Protein AF-A0AA39JJ73-F1 (afdb_monomer)

Foldseek 3Di:
DDDDDDADPQNVQLVVLVVVVVVCVVVVNDDDPVQVVQADPPRRGGNDDPPQWDWDWDQDPVPRIWIWIAGPVPRDIDIDD

Organism: NCBI:txid47425

Mean predicted aligned error: 4.27 Å

Radius of gyration: 15.36 Å; Cα contacts (8 Å, |Δi|>4): 98; chains: 1; bounding box: 53×25×35 Å

Structure (mmCIF, N/CA/C/O backbone):
data_AF-A0AA39JJ73-F1
#
_entry.id   AF-A0AA39JJ73-F1
#
loop_
_atom_site.group_PDB
_atom_site.id
_atom_site.type_symbol
_atom_site.label_atom_id
_atom_site.label_alt_id
_atom_site.label_comp_id
_atom_site.label_asym_id
_atom_site.label_entity_id
_atom_site.label_seq_id
_atom_site.pdbx_PDB_ins_code
_atom_site.Cartn_x
_atom_site.Cartn_y
_atom_site.Cartn_z
_atom_site.occupancy
_atom_site.B_iso_or_equiv
_atom_site.auth_seq_id
_atom_site.a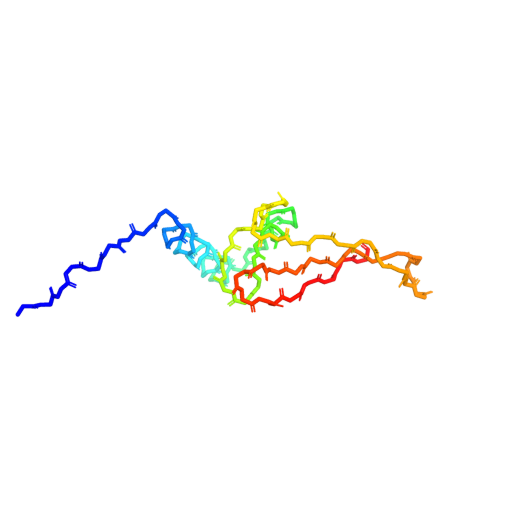uth_comp_id
_atom_site.auth_asym_id
_atom_site.auth_atom_id
_atom_site.pdbx_PDB_model_num
ATOM 1 N N . PRO A 1 1 ? -32.774 17.445 7.856 1.00 55.88 1 PRO A N 1
ATOM 2 C CA . PRO A 1 1 ? -32.246 16.104 8.218 1.00 55.88 1 PRO A CA 1
ATOM 3 C C . PRO A 1 1 ? -30.965 15.734 7.435 1.00 55.88 1 PRO A C 1
ATOM 5 O O . PRO A 1 1 ? -30.939 15.911 6.217 1.00 55.88 1 PRO A O 1
ATOM 8 N N . PRO A 1 2 ? -29.895 15.239 8.089 1.00 71.19 2 PRO A N 1
ATOM 9 C CA . PRO A 1 2 ? -28.679 14.835 7.384 1.00 71.19 2 PRO A CA 1
ATOM 10 C C . PRO A 1 2 ? -28.947 13.582 6.534 1.00 71.19 2 PRO A C 1
ATOM 12 O O . PRO A 1 2 ? -29.447 12.572 7.028 1.00 71.19 2 PRO A O 1
ATOM 15 N N . ARG A 1 3 ? -28.628 13.640 5.233 1.00 71.88 3 ARG A N 1
ATOM 16 C CA . ARG A 1 3 ? -28.757 12.497 4.312 1.00 71.88 3 ARG A CA 1
ATOM 17 C C . ARG A 1 3 ? -27.856 11.350 4.782 1.00 71.88 3 ARG A C 1
ATOM 19 O O . ARG A 1 3 ? -26.635 11.497 4.824 1.00 71.88 3 ARG A O 1
ATOM 26 N N . ARG A 1 4 ? -28.454 10.192 5.082 1.00 77.75 4 ARG A N 1
ATOM 27 C CA . ARG A 1 4 ? -27.742 8.945 5.400 1.00 77.75 4 ARG A CA 1
ATOM 28 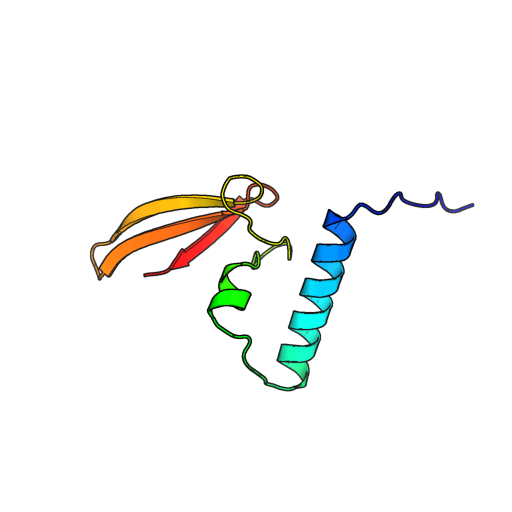C C . ARG A 1 4 ? -26.839 8.570 4.216 1.00 77.75 4 ARG A C 1
ATOM 30 O O . ARG A 1 4 ? -27.333 8.180 3.160 1.00 77.75 4 ARG A O 1
ATOM 37 N N . LYS A 1 5 ? -25.518 8.723 4.363 1.00 80.69 5 LYS A N 1
ATOM 38 C CA . LYS A 1 5 ? -24.548 8.309 3.334 1.00 80.69 5 LYS A CA 1
ATOM 39 C C . LYS A 1 5 ? -24.591 6.786 3.183 1.00 80.69 5 LYS A C 1
ATOM 41 O O . LYS A 1 5 ? -24.498 6.070 4.178 1.00 80.69 5 LYS A O 1
ATOM 46 N N . ARG A 1 6 ? -24.705 6.287 1.945 1.00 85.62 6 ARG A N 1
ATOM 47 C CA . ARG A 1 6 ? -24.480 4.862 1.652 1.00 85.62 6 ARG A CA 1
ATOM 48 C C . ARG A 1 6 ? -23.004 4.550 1.880 1.00 85.62 6 ARG A C 1
ATOM 50 O O . ARG A 1 6 ? -22.145 5.153 1.245 1.00 85.62 6 ARG A O 1
ATOM 57 N N . VAL A 1 7 ? -22.734 3.619 2.788 1.00 90.94 7 VAL A N 1
ATOM 58 C CA . VAL A 1 7 ? -21.388 3.119 3.083 1.00 90.94 7 VAL A CA 1
ATOM 59 C C . VAL A 1 7 ? -21.139 1.893 2.213 1.00 90.94 7 VAL A C 1
ATOM 61 O O . VAL A 1 7 ? -21.949 0.968 2.208 1.00 90.94 7 VAL A O 1
ATOM 64 N N . THR A 1 8 ? -20.037 1.883 1.465 1.00 93.12 8 THR A N 1
ATOM 65 C CA . THR A 1 8 ? -19.632 0.716 0.669 1.00 93.12 8 THR A CA 1
ATOM 66 C C . THR A 1 8 ? -18.726 -0.213 1.477 1.00 93.12 8 THR A C 1
ATOM 68 O O . THR A 1 8 ? -18.087 0.198 2.448 1.00 93.12 8 THR A O 1
ATOM 71 N N . THR A 1 9 ? -18.577 -1.463 1.040 1.00 93.19 9 THR A N 1
ATOM 72 C CA . THR A 1 9 ? -17.596 -2.405 1.616 1.00 93.19 9 THR A CA 1
ATOM 73 C C . THR A 1 9 ? -16.162 -1.865 1.548 1.00 93.19 9 THR A C 1
ATOM 75 O O . THR A 1 9 ? -15.353 -2.097 2.445 1.00 93.19 9 THR A O 1
ATOM 78 N N . SER A 1 10 ? -15.855 -1.071 0.517 1.00 91.88 10 SER A N 1
ATOM 79 C CA . SER A 1 10 ? -14.571 -0.380 0.369 1.00 91.88 10 SER A CA 1
ATOM 80 C C . SER A 1 10 ? -14.365 0.743 1.390 1.00 91.88 10 SER A C 1
ATOM 82 O O . SER A 1 10 ? -13.226 1.059 1.726 1.00 91.88 10 SER A O 1
ATOM 84 N N . ASP A 1 11 ? -15.432 1.379 1.874 1.00 93.50 11 ASP A N 1
ATOM 85 C CA . ASP A 1 11 ? -15.339 2.375 2.947 1.00 93.50 11 ASP A CA 1
ATOM 86 C C . ASP A 1 11 ? -15.058 1.708 4.293 1.00 93.50 11 ASP A C 1
ATOM 88 O O . ASP A 1 11 ? -14.182 2.164 5.031 1.00 93.50 11 ASP A O 1
ATOM 92 N N . LEU A 1 12 ? -15.732 0.588 4.572 1.00 95.69 12 LEU A N 1
ATOM 93 C CA . LEU A 1 12 ? -15.501 -0.208 5.780 1.00 95.69 12 LEU A CA 1
ATOM 94 C C . LEU A 1 12 ? -14.075 -0.763 5.830 1.00 95.69 12 LEU A C 1
ATOM 96 O O . LEU A 1 12 ? -13.392 -0.605 6.840 1.00 95.69 12 LEU A O 1
ATOM 100 N N . SER A 1 13 ? -13.575 -1.325 4.725 1.00 96.06 13 SER A N 1
ATOM 101 C CA . SER A 1 13 ? -12.202 -1.847 4.674 1.00 96.06 13 SER A CA 1
ATOM 102 C C . SER A 1 13 ? -11.156 -0.762 4.952 1.00 96.06 13 SER A C 1
ATOM 104 O O . SER A 1 13 ? -10.213 -0.987 5.711 1.00 96.06 13 SER A O 1
ATOM 106 N N . ARG A 1 14 ? -11.350 0.453 4.420 1.00 96.00 14 ARG A N 1
ATOM 107 C CA . ARG A 1 14 ? -10.490 1.611 4.717 1.00 96.00 14 ARG A CA 1
ATOM 108 C C . ARG A 1 14 ? -10.542 2.021 6.185 1.00 96.00 14 ARG A C 1
ATOM 110 O O . ARG A 1 14 ? -9.504 2.388 6.737 1.00 96.00 14 ARG A O 1
ATOM 117 N N . SER A 1 15 ? -11.723 1.971 6.801 1.00 96.69 15 SER A N 1
ATOM 118 C CA . SER A 1 15 ? -11.896 2.256 8.227 1.00 96.69 15 SER A CA 1
ATOM 119 C C . SER A 1 15 ? -11.123 1.249 9.084 1.00 96.69 15 SER A C 1
ATOM 121 O O . SER A 1 15 ? -10.312 1.666 9.910 1.00 96.69 15 SER A O 1
ATOM 123 N N . TYR A 1 16 ? -11.242 -0.055 8.806 1.00 97.19 16 TYR A N 1
ATOM 124 C CA . TYR A 1 16 ? -10.492 -1.095 9.521 1.00 97.19 16 TYR A CA 1
ATOM 125 C C . TYR A 1 16 ? -8.978 -0.942 9.386 1.00 97.19 16 TYR A C 1
ATOM 127 O O . TYR A 1 16 ? -8.258 -1.013 10.380 1.00 97.19 16 TYR A O 1
ATOM 135 N N . VAL A 1 17 ? -8.483 -0.651 8.182 1.00 97.56 17 VAL A N 1
ATOM 136 C CA . VAL A 1 17 ? -7.056 -0.372 7.968 1.00 97.56 17 VAL A CA 1
ATOM 137 C C . VAL A 1 17 ? -6.601 0.857 8.754 1.00 97.56 17 VAL A C 1
ATOM 139 O O . VAL A 1 17 ? -5.498 0.862 9.303 1.00 97.56 17 VAL A O 1
ATOM 142 N N . SER A 1 18 ? -7.425 1.906 8.810 1.00 97.38 18 SER A N 1
ATOM 143 C CA . SER A 1 18 ? -7.119 3.107 9.590 1.00 97.38 18 SER A CA 1
ATOM 144 C C . SER A 1 18 ? -7.000 2.781 11.078 1.00 97.38 18 SER A C 1
ATOM 146 O O . SER A 1 18 ? -6.008 3.153 11.702 1.00 97.38 18 SER A O 1
ATOM 148 N N . SER A 1 19 ? -7.957 2.028 11.625 1.00 97.75 19 SER A N 1
ATOM 149 C CA . SER A 1 19 ? -7.926 1.566 13.014 1.00 97.75 19 SER A CA 1
ATOM 150 C C . SER A 1 19 ? -6.702 0.698 13.294 1.00 97.75 19 SER A C 1
ATOM 152 O O . SER A 1 19 ? -5.992 0.947 14.262 1.00 97.75 19 SER A O 1
ATOM 154 N N . MET A 1 20 ? -6.379 -0.254 12.413 1.00 97.00 20 MET A N 1
ATOM 155 C CA . MET A 1 20 ? -5.196 -1.107 12.554 1.00 97.00 20 MET A CA 1
ATOM 156 C C . MET A 1 20 ? -3.893 -0.295 12.579 1.00 97.00 20 MET A C 1
ATOM 158 O O . MET A 1 20 ? -3.018 -0.566 13.399 1.00 97.00 20 MET A O 1
ATOM 162 N N . LYS A 1 21 ? -3.766 0.741 11.735 1.00 96.31 21 LYS A N 1
ATOM 163 C CA . LYS A 1 21 ? -2.610 1.653 11.768 1.00 96.31 21 LYS A CA 1
ATOM 164 C C . LYS A 1 21 ? -2.522 2.405 13.093 1.00 96.31 21 LYS A C 1
ATOM 166 O O . LYS A 1 21 ? -1.443 2.451 13.679 1.00 96.31 21 LYS A O 1
ATOM 171 N N . ILE A 1 22 ? -3.642 2.950 13.572 1.00 97.44 22 ILE A N 1
ATOM 172 C CA . ILE A 1 22 ? -3.703 3.662 14.855 1.00 97.44 22 ILE A CA 1
ATOM 173 C C . ILE A 1 22 ? -3.287 2.732 15.997 1.00 97.44 22 ILE A C 1
ATOM 175 O O . ILE A 1 22 ? -2.460 3.121 16.815 1.00 97.44 22 ILE A O 1
ATOM 179 N N . VAL A 1 23 ? -3.807 1.502 16.029 1.00 97.56 23 VAL A N 1
ATOM 180 C CA . VAL A 1 23 ? -3.420 0.496 17.026 1.00 97.56 23 VAL A CA 1
ATOM 181 C C . VAL A 1 23 ? -1.923 0.215 16.937 1.00 97.56 23 VAL A C 1
ATOM 183 O O . VAL A 1 23 ? -1.241 0.373 17.940 1.00 97.56 23 VAL A O 1
ATOM 186 N N . SER A 1 24 ? -1.390 -0.082 15.745 1.00 97.12 24 SER A N 1
ATOM 187 C CA . SER A 1 24 ? 0.044 -0.360 15.555 1.00 97.12 24 SER A CA 1
ATOM 188 C C . SER A 1 24 ? 0.951 0.785 16.020 1.00 97.12 24 SER A C 1
ATOM 190 O O . SER A 1 24 ? 2.017 0.549 16.581 1.00 97.12 24 SER A O 1
ATOM 192 N N . GLN A 1 25 ? 0.519 2.036 15.825 1.00 96.50 25 GLN A N 1
ATOM 193 C CA . GLN A 1 25 ? 1.267 3.213 16.255 1.00 96.50 25 GLN A CA 1
ATOM 194 C C . GLN A 1 25 ? 1.193 3.406 17.771 1.00 96.50 25 GLN A C 1
ATOM 196 O O . GLN A 1 25 ? 2.215 3.681 18.391 1.00 96.50 25 GLN A O 1
ATOM 201 N N . LYS A 1 26 ? 0.005 3.246 18.367 1.00 98.19 26 LYS A N 1
ATOM 202 C CA . LYS A 1 26 ? -0.204 3.397 19.813 1.00 98.19 26 LYS A CA 1
ATOM 203 C C . LYS A 1 26 ? 0.512 2.319 20.621 1.00 98.19 26 LYS A C 1
ATOM 205 O O . LYS A 1 26 ? 1.033 2.616 21.685 1.00 98.19 26 LYS A O 1
ATOM 210 N N . THR A 1 27 ? 0.540 1.085 20.123 1.00 98.06 27 THR A N 1
ATOM 211 C CA . THR A 1 27 ? 1.194 -0.041 20.804 1.00 98.06 27 THR A CA 1
ATOM 212 C C . THR A 1 27 ? 2.667 -0.196 20.436 1.00 98.06 27 THR A C 1
ATOM 214 O O . THR A 1 27 ? 3.340 -1.053 20.995 1.00 98.06 27 THR A O 1
ATOM 217 N N . VAL A 1 28 ? 3.183 0.607 19.495 1.00 97.50 28 VAL A N 1
ATOM 218 C CA . VAL A 1 28 ? 4.563 0.510 18.981 1.00 97.50 28 VAL A CA 1
ATOM 219 C C . VAL A 1 28 ? 4.865 -0.880 18.379 1.00 97.50 28 VAL A C 1
ATOM 221 O O . VAL A 1 28 ? 6.011 -1.316 18.285 1.00 97.50 28 VAL A O 1
ATOM 224 N N . VAL A 1 29 ? 3.833 -1.589 17.907 1.00 97.38 29 VAL A N 1
ATOM 225 C CA . VAL A 1 29 ? 3.967 -2.912 17.281 1.00 97.38 29 VAL A CA 1
ATOM 226 C C . VAL A 1 29 ? 4.072 -2.769 15.768 1.00 97.38 29 VAL A C 1
ATOM 228 O O . VAL A 1 29 ? 3.244 -2.137 15.107 1.00 97.38 29 VAL A O 1
ATOM 231 N N . LYS A 1 30 ? 5.088 -3.404 15.179 1.00 95.12 30 LYS A N 1
ATOM 232 C CA . LYS A 1 30 ? 5.247 -3.448 13.723 1.00 95.12 30 LYS A CA 1
ATOM 233 C C . LYS A 1 30 ? 4.230 -4.417 13.117 1.00 95.12 30 LYS A C 1
ATOM 235 O O . LYS A 1 30 ? 4.178 -5.581 13.491 1.00 95.12 30 LYS A O 1
ATOM 240 N N . MET A 1 31 ? 3.4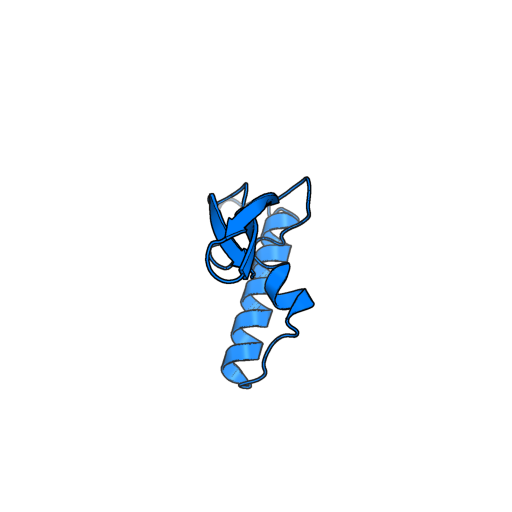70 -3.946 12.129 1.00 95.06 31 MET A N 1
ATOM 241 C CA . MET A 1 31 ? 2.676 -4.833 11.274 1.00 95.06 31 MET A CA 1
ATOM 242 C C . MET A 1 31 ? 3.591 -5.769 10.485 1.00 95.06 31 MET A C 1
ATOM 244 O O . MET A 1 31 ? 4.628 -5.327 9.973 1.00 95.06 31 MET A O 1
ATOM 248 N N . ASP A 1 32 ? 3.144 -7.012 10.316 1.00 95.88 32 ASP A N 1
ATOM 249 C CA . ASP A 1 32 ? 3.810 -7.979 9.455 1.00 95.88 32 ASP A CA 1
ATOM 250 C C . ASP A 1 32 ? 4.045 -7.387 8.044 1.00 95.88 32 ASP A C 1
ATOM 252 O O . ASP A 1 32 ? 3.144 -6.747 7.476 1.00 95.88 32 ASP A O 1
ATOM 256 N N . PRO A 1 33 ? 5.248 -7.540 7.455 1.00 94.69 33 PRO A N 1
ATOM 257 C CA . PRO A 1 33 ? 5.554 -6.980 6.147 1.00 94.69 33 PRO A CA 1
ATOM 258 C C . PRO A 1 33 ? 4.612 -7.429 5.027 1.00 94.69 33 PRO A C 1
ATOM 260 O O . PRO A 1 33 ? 4.377 -6.635 4.114 1.00 94.69 33 PRO A O 1
ATOM 263 N N . SER A 1 34 ? 4.069 -8.651 5.062 1.00 94.38 34 SER A N 1
ATOM 264 C CA . SER A 1 34 ? 3.108 -9.122 4.055 1.00 94.38 34 SER A CA 1
ATOM 265 C C . SER A 1 34 ? 1.808 -8.314 4.129 1.00 94.38 34 SER A C 1
ATOM 267 O O . SER A 1 34 ? 1.389 -7.734 3.126 1.00 94.38 34 SER A O 1
ATOM 269 N N . VAL A 1 35 ? 1.266 -8.113 5.333 1.00 95.00 35 VAL A N 1
ATOM 270 C CA . VAL A 1 35 ? 0.063 -7.298 5.577 1.00 95.00 35 VAL A CA 1
ATOM 271 C C . VAL A 1 35 ? 0.320 -5.821 5.268 1.00 95.00 35 VAL A C 1
ATOM 273 O O . VAL A 1 35 ? -0.457 -5.156 4.585 1.00 95.00 35 VAL A O 1
ATOM 276 N N . LYS A 1 36 ? 1.461 -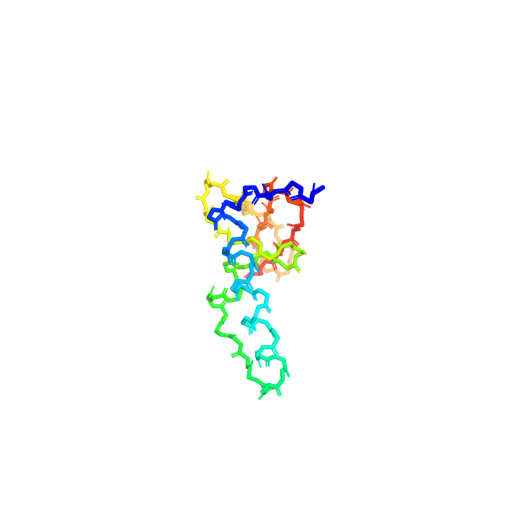5.268 5.695 1.00 95.12 36 LYS A N 1
ATOM 277 C CA . LYS A 1 36 ? 1.807 -3.860 5.428 1.00 95.12 36 LYS A CA 1
ATOM 278 C C . LYS A 1 36 ? 1.913 -3.556 3.928 1.00 95.12 36 LYS A C 1
ATOM 280 O O . LYS A 1 36 ? 1.721 -2.399 3.527 1.00 95.12 36 LYS A O 1
ATOM 285 N N . ARG A 1 37 ? 2.277 -4.542 3.100 1.00 95.12 37 ARG A N 1
ATOM 286 C CA . ARG A 1 37 ? 2.407 -4.409 1.638 1.00 95.12 37 ARG A CA 1
ATOM 287 C C . ARG A 1 37 ? 1.063 -4.470 0.914 1.00 95.12 37 ARG A C 1
ATOM 289 O O . ARG A 1 37 ? 0.939 -3.804 -0.110 1.00 95.12 37 ARG A O 1
ATOM 296 N N . THR A 1 38 ? 0.052 -5.139 1.470 1.00 96.12 38 THR A N 1
ATOM 297 C CA . THR A 1 38 ? -1.314 -5.162 0.914 1.00 96.12 38 THR A CA 1
ATOM 298 C C . THR A 1 38 ? -2.114 -3.896 1.232 1.00 96.12 38 THR A C 1
ATOM 300 O O . THR A 1 38 ? -3.276 -3.786 0.862 1.00 96.12 38 THR A O 1
ATOM 303 N N . ILE A 1 39 ? -1.510 -2.891 1.873 1.00 96.94 39 ILE A N 1
ATOM 304 C CA . ILE A 1 39 ? -2.189 -1.655 2.274 1.00 96.94 39 ILE A CA 1
ATOM 305 C C . ILE A 1 39 ? -1.635 -0.444 1.522 1.00 96.94 39 ILE A C 1
ATOM 307 O O . ILE A 1 39 ? -0.433 -0.134 1.561 1.00 96.94 39 ILE A O 1
ATOM 311 N N . CYS A 1 40 ? -2.541 0.328 0.914 1.00 97.12 40 CYS A N 1
ATOM 312 C CA . CYS A 1 40 ? -2.201 1.625 0.348 1.00 97.12 40 CYS A CA 1
ATOM 313 C C . CYS A 1 40 ? -1.734 2.590 1.448 1.00 97.12 40 CYS A C 1
ATOM 315 O O . CYS A 1 40 ? -2.458 2.885 2.404 1.00 97.12 40 CYS A O 1
ATOM 317 N N . LYS A 1 41 ? -0.523 3.138 1.290 1.00 94.94 41 LYS A N 1
ATOM 318 C CA . LYS A 1 41 ? 0.032 4.107 2.246 1.00 94.94 41 LYS A CA 1
ATOM 319 C C . LYS A 1 41 ? -0.690 5.461 2.229 1.00 94.94 41 LYS A C 1
ATOM 321 O O . LYS A 1 41 ? -0.656 6.137 3.244 1.00 94.94 41 LYS A O 1
ATOM 326 N N . GLY A 1 42 ? -1.340 5.822 1.117 1.00 95.88 42 GLY A N 1
ATOM 327 C CA . GLY A 1 42 ? -2.021 7.111 0.957 1.00 95.88 42 GLY A CA 1
ATOM 328 C C . GLY A 1 42 ? -3.482 7.100 1.405 1.00 95.88 42 GLY A C 1
ATOM 329 O O . GLY A 1 42 ? -3.893 7.953 2.176 1.00 95.88 42 GLY A O 1
ATOM 330 N N . CYS A 1 43 ? -4.276 6.129 0.943 1.00 95.81 43 CYS A N 1
ATOM 331 C CA . CYS A 1 43 ? -5.736 6.174 1.112 1.00 95.81 43 CYS A CA 1
ATOM 332 C C . CYS A 1 43 ? -6.346 4.971 1.851 1.00 95.81 43 CYS A C 1
ATOM 334 O O . CYS A 1 43 ? -7.558 4.760 1.774 1.00 95.81 43 CYS A O 1
ATOM 336 N N . ASN A 1 44 ? -5.512 4.153 2.506 1.00 97.19 44 ASN A N 1
ATOM 337 C CA . ASN A 1 44 ? -5.906 2.982 3.307 1.00 97.19 44 ASN A CA 1
ATOM 338 C C . ASN A 1 44 ? -6.688 1.888 2.558 1.00 97.19 44 ASN A C 1
ATOM 340 O O . ASN A 1 44 ? -7.226 0.983 3.180 1.00 97.19 44 ASN A O 1
ATOM 344 N N . THR A 1 45 ? -6.758 1.942 1.227 1.00 96.81 45 THR A N 1
ATOM 345 C CA . THR A 1 45 ? -7.407 0.889 0.431 1.00 96.81 45 THR A CA 1
ATOM 346 C C . THR A 1 45 ? -6.541 -0.370 0.420 1.00 96.81 45 THR A C 1
ATOM 348 O O . THR A 1 45 ? -5.321 -0.267 0.249 1.00 96.81 45 THR A O 1
ATOM 351 N N . ILE A 1 46 ? -7.168 -1.536 0.588 1.00 96.81 46 ILE A N 1
ATOM 352 C CA . ILE A 1 46 ? -6.512 -2.837 0.419 1.00 96.81 46 ILE A CA 1
ATOM 353 C C . ILE A 1 46 ? -6.146 -3.021 -1.056 1.00 96.81 46 ILE A C 1
ATOM 355 O O . ILE A 1 46 ? -6.971 -2.801 -1.941 1.00 96.81 46 ILE A O 1
ATOM 359 N N . LEU A 1 47 ? -4.892 -3.377 -1.307 1.00 96.75 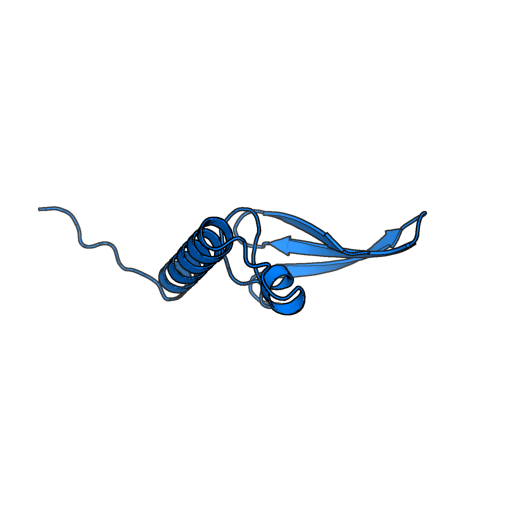47 LEU A N 1
ATOM 360 C CA . LEU A 1 47 ? -4.286 -3.585 -2.613 1.00 96.75 47 LEU A CA 1
ATOM 361 C C . LEU A 1 47 ? -4.446 -5.057 -3.004 1.00 96.75 47 LEU A C 1
ATOM 363 O O . LEU A 1 47 ? -3.708 -5.915 -2.528 1.00 96.75 47 LEU A O 1
ATOM 367 N N . VAL A 1 48 ? -5.411 -5.322 -3.879 1.00 95.50 48 VAL A N 1
ATOM 368 C CA . VAL A 1 48 ? -5.687 -6.625 -4.484 1.00 95.50 48 VAL A CA 1
ATOM 369 C C . VAL A 1 48 ? -5.203 -6.569 -5.933 1.00 95.50 48 VAL A C 1
ATOM 371 O O . VAL A 1 48 ? -5.703 -5.721 -6.691 1.00 95.50 48 VAL A O 1
ATOM 374 N N . PRO A 1 49 ? -4.213 -7.395 -6.326 1.00 94.81 49 PRO A N 1
ATOM 375 C CA . PRO A 1 49 ? -3.709 -7.438 -7.697 1.00 94.81 49 PRO A CA 1
ATOM 376 C C . PRO A 1 49 ? -4.846 -7.598 -8.710 1.00 94.81 49 PRO A C 1
ATOM 378 O O . PRO A 1 49 ? -5.765 -8.381 -8.496 1.00 94.81 49 PRO A O 1
ATOM 381 N N . GLY A 1 50 ? -4.817 -6.816 -9.789 1.00 92.12 50 GLY A N 1
ATOM 382 C CA . GLY A 1 50 ? -5.846 -6.855 -10.836 1.00 92.12 50 GLY A CA 1
ATOM 383 C C . GLY A 1 50 ? -7.137 -6.090 -10.517 1.00 92.12 50 GLY A C 1
ATOM 384 O O . GLY A 1 50 ? -7.897 -5.807 -11.434 1.00 92.12 50 GLY A O 1
ATOM 385 N N . SER A 1 51 ? -7.368 -5.682 -9.264 1.00 95.44 51 SER A N 1
ATOM 386 C CA . SER A 1 51 ? -8.568 -4.924 -8.872 1.00 95.44 51 SER A CA 1
ATOM 387 C C . SER A 1 51 ? -8.236 -3.503 -8.403 1.00 95.44 51 SER A C 1
ATOM 389 O O . SER A 1 51 ? -8.608 -2.510 -9.031 1.00 95.44 51 SER A O 1
ATOM 391 N N . THR A 1 52 ? -7.476 -3.368 -7.315 1.00 96.69 52 THR A N 1
ATOM 392 C CA . THR A 1 52 ? -7.221 -2.068 -6.662 1.00 96.69 52 THR A CA 1
ATOM 393 C C . THR A 1 52 ? -5.764 -1.609 -6.750 1.00 96.69 52 THR A C 1
ATOM 395 O O . THR A 1 52 ? -5.416 -0.508 -6.297 1.00 96.69 52 THR A O 1
ATOM 398 N N . VAL A 1 53 ? -4.895 -2.425 -7.355 1.00 97.88 53 VAL A N 1
ATOM 399 C CA . VAL A 1 53 ? -3.482 -2.112 -7.585 1.00 97.88 53 VAL A CA 1
ATOM 400 C C . VAL A 1 53 ? -3.013 -2.617 -8.946 1.00 97.88 53 VAL A C 1
ATOM 402 O O . VAL A 1 53 ? -3.331 -3.731 -9.357 1.00 97.88 53 VAL A O 1
ATOM 405 N N . THR A 1 54 ? -2.203 -1.806 -9.620 1.00 97.81 54 THR A N 1
ATOM 406 C CA . THR A 1 54 ? -1.395 -2.239 -10.764 1.00 97.81 54 THR A CA 1
ATOM 407 C C . THR A 1 54 ? 0.028 -2.501 -10.293 1.00 97.81 54 THR A C 1
ATOM 409 O O . THR A 1 54 ? 0.626 -1.627 -9.658 1.00 97.81 54 THR A O 1
ATOM 412 N N . ILE A 1 55 ? 0.572 -3.672 -10.616 1.00 96.69 55 ILE A N 1
ATOM 413 C CA . ILE A 1 55 ? 1.926 -4.086 -10.233 1.00 96.69 55 ILE A CA 1
ATOM 414 C C . ILE A 1 55 ? 2.774 -4.172 -11.498 1.00 96.69 55 ILE A C 1
ATOM 416 O O . ILE A 1 55 ? 2.336 -4.738 -12.496 1.00 96.69 55 ILE A O 1
ATOM 420 N N . ARG A 1 56 ? 3.971 -3.58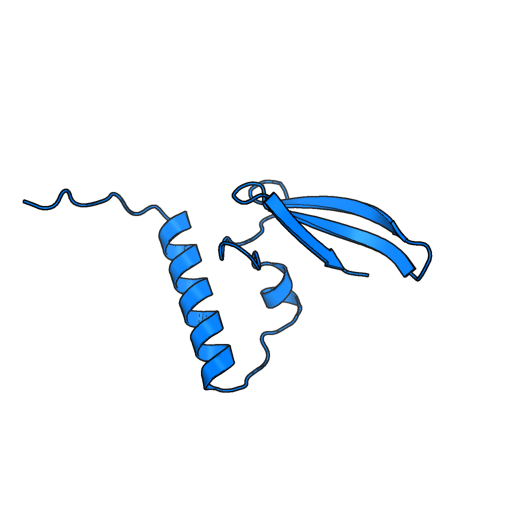3 -11.477 1.00 96.44 56 ARG A N 1
ATOM 421 C CA . ARG A 1 56 ? 4.940 -3.676 -12.576 1.00 96.44 56 ARG A CA 1
ATOM 422 C C . ARG A 1 56 ? 6.333 -3.949 -12.029 1.00 96.44 56 ARG A C 1
ATOM 424 O O . ARG A 1 56 ? 6.796 -3.205 -11.164 1.00 96.44 56 ARG A O 1
ATOM 431 N N . ALA A 1 57 ? 7.007 -4.955 -12.574 1.00 96.31 57 ALA A N 1
ATOM 432 C CA . ALA A 1 57 ? 8.442 -5.121 -12.395 1.00 96.31 57 ALA A CA 1
ATOM 433 C C . ALA A 1 57 ? 9.169 -4.079 -13.258 1.00 96.31 57 ALA A C 1
ATOM 435 O O . ALA A 1 57 ? 8.873 -3.923 -14.443 1.00 96.31 57 ALA A O 1
ATOM 436 N N . LYS A 1 58 ? 10.085 -3.322 -12.658 1.00 95.94 58 LYS A N 1
ATOM 437 C CA . LYS A 1 58 ? 10.939 -2.354 -13.357 1.00 95.94 58 LYS A CA 1
ATOM 438 C C . LYS A 1 58 ? 12.400 -2.668 -13.083 1.00 95.94 58 LYS A C 1
ATOM 440 O O . LYS A 1 58 ? 12.723 -3.124 -11.993 1.00 95.94 58 LYS A O 1
ATOM 445 N N . LYS A 1 59 ? 13.282 -2.378 -14.041 1.00 95.56 59 LYS A N 1
ATOM 446 C CA . LYS A 1 59 ? 14.730 -2.496 -13.836 1.00 95.56 59 LYS A CA 1
ATOM 447 C C . LYS A 1 59 ? 15.184 -1.535 -12.734 1.00 95.56 59 LYS A C 1
ATOM 449 O O . LYS A 1 59 ? 14.741 -0.386 -12.687 1.00 95.56 59 LYS A O 1
ATOM 454 N N . SER A 1 60 ? 16.060 -2.020 -11.863 1.00 94.44 60 SER A N 1
ATOM 455 C CA . SER A 1 60 ? 16.670 -1.261 -10.776 1.00 94.44 60 SER A CA 1
ATOM 456 C C . SER A 1 60 ? 18.188 -1.344 -10.884 1.00 94.44 60 SER A C 1
ATOM 458 O O . SER A 1 60 ? 18.709 -2.458 -10.871 1.00 94.44 60 SER A O 1
ATOM 460 N N . PRO A 1 61 ? 18.913 -0.216 -10.956 1.00 90.50 61 PRO A N 1
ATOM 461 C CA . PRO A 1 61 ? 20.373 -0.242 -10.986 1.00 90.50 61 PRO A CA 1
ATOM 462 C C . PRO A 1 61 ? 20.992 -0.884 -9.737 1.00 90.50 61 PRO A C 1
ATOM 464 O O . PRO A 1 61 ? 22.018 -1.540 -9.843 1.00 90.50 61 PRO A O 1
ATOM 467 N N . SER A 1 62 ? 20.360 -0.731 -8.567 1.00 93.56 62 SER A N 1
ATOM 468 C CA . SER A 1 62 ? 20.910 -1.184 -7.280 1.00 93.56 62 SER A CA 1
ATOM 469 C C . SER A 1 62 ? 20.442 -2.572 -6.833 1.00 93.56 62 SER A C 1
ATOM 471 O O . SER A 1 62 ? 21.093 -3.188 -5.998 1.00 93.56 62 SER A O 1
ATOM 473 N N . HIS A 1 63 ? 19.310 -3.063 -7.348 1.00 90.88 63 HIS A N 1
ATOM 474 C CA . HIS A 1 63 ? 18.680 -4.317 -6.892 1.00 90.88 63 HIS A CA 1
ATOM 475 C C . HIS A 1 63 ? 18.324 -5.277 -8.043 1.00 90.88 63 HIS A C 1
ATOM 477 O O . HIS A 1 63 ? 17.659 -6.288 -7.839 1.00 90.88 63 HIS A O 1
ATOM 483 N N . GLY A 1 64 ? 18.712 -4.954 -9.281 1.00 93.56 64 GLY A N 1
ATOM 484 C CA . GLY A 1 64 ? 18.326 -5.686 -10.491 1.00 93.56 64 GLY A CA 1
ATOM 485 C C . GLY A 1 64 ? 16.894 -5.375 -10.933 1.00 93.56 64 GLY A C 1
ATOM 486 O O . GLY A 1 64 ? 16.678 -4.849 -12.029 1.00 93.56 64 GLY A O 1
ATOM 487 N N . HIS A 1 65 ? 15.911 -5.607 -10.061 1.00 93.81 65 HIS A N 1
ATOM 488 C CA . HIS A 1 65 ? 14.505 -5.286 -10.297 1.00 93.81 65 HIS A CA 1
ATOM 489 C C . HIS A 1 65 ? 13.862 -4.574 -9.098 1.00 93.81 65 HIS A C 1
ATOM 491 O O . HIS A 1 65 ? 14.407 -4.531 -8.004 1.00 93.81 65 HIS A O 1
ATOM 497 N N . LEU A 1 66 ? 12.734 -3.914 -9.347 1.00 95.31 66 LEU A N 1
ATOM 498 C CA . LEU A 1 66 ? 11.893 -3.250 -8.359 1.00 95.31 66 LEU A CA 1
ATOM 499 C C . LEU A 1 66 ? 10.440 -3.560 -8.687 1.00 95.31 66 LEU A C 1
ATOM 501 O O . LEU A 1 66 ? 9.972 -3.294 -9.798 1.00 95.31 66 LEU A O 1
ATOM 505 N N . MET A 1 67 ? 9.700 -4.033 -7.694 1.00 95.56 67 MET A N 1
ATOM 506 C CA . MET A 1 67 ? 8.258 -4.194 -7.803 1.00 95.56 67 MET A CA 1
ATOM 507 C C . MET A 1 67 ? 7.570 -2.869 -7.476 1.00 95.56 67 MET A C 1
ATOM 509 O O . MET A 1 67 ? 7.636 -2.356 -6.354 1.00 95.56 67 MET A O 1
ATOM 513 N N . VAL A 1 68 ? 6.905 -2.288 -8.473 1.00 96.62 68 VAL A N 1
ATOM 514 C CA . VAL A 1 68 ? 6.194 -1.013 -8.359 1.00 96.62 68 VAL A CA 1
ATOM 515 C C . VAL A 1 68 ? 4.696 -1.267 -8.262 1.00 96.62 68 VAL A C 1
ATOM 517 O O . VAL A 1 68 ? 4.072 -1.720 -9.216 1.00 96.62 68 VAL A O 1
ATOM 520 N N . TYR A 1 69 ? 4.125 -0.927 -7.111 1.00 97.44 69 TYR A N 1
ATOM 521 C CA . TYR A 1 69 ? 2.706 -1.050 -6.797 1.00 97.44 69 TYR A CA 1
ATOM 522 C C . TYR A 1 69 ? 2.060 0.329 -6.884 1.00 97.44 69 TYR A C 1
ATOM 524 O O . TYR A 1 69 ? 2.402 1.214 -6.096 1.00 97.44 69 TYR A O 1
ATOM 532 N N . THR A 1 70 ? 1.108 0.516 -7.792 1.00 98.00 70 THR A N 1
ATOM 533 C CA . THR A 1 70 ? 0.378 1.780 -7.960 1.00 98.00 70 THR A CA 1
ATOM 534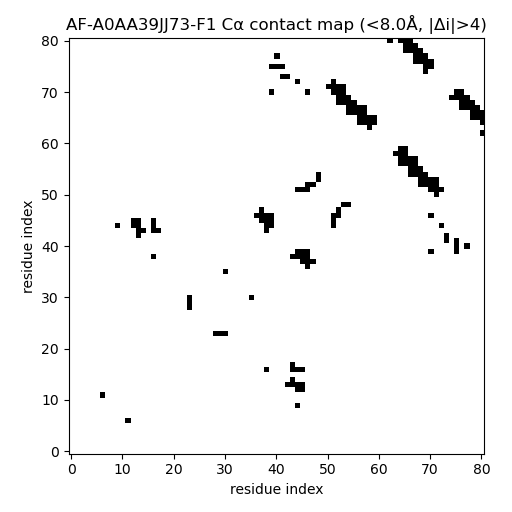 C C . THR A 1 70 ? -1.100 1.564 -7.661 1.00 98.00 70 THR A C 1
ATOM 536 O O . THR A 1 70 ? -1.768 0.758 -8.304 1.00 98.00 70 THR A O 1
ATOM 539 N N . CYS A 1 71 ? -1.617 2.276 -6.658 1.00 97.94 71 CYS A N 1
ATOM 540 C CA . CYS A 1 71 ? -3.024 2.188 -6.275 1.00 97.94 71 CYS A CA 1
ATOM 541 C C . CYS A 1 71 ? -3.919 2.763 -7.380 1.00 97.94 71 CYS A C 1
ATOM 543 O O . CYS A 1 71 ? -3.735 3.910 -7.790 1.00 97.94 71 CYS A O 1
ATOM 545 N N . THR A 1 72 ? -4.927 2.015 -7.829 1.00 97.44 72 THR A N 1
ATOM 546 C CA . THR A 1 72 ? -5.828 2.480 -8.898 1.00 97.44 72 THR A CA 1
ATOM 547 C C . THR A 1 72 ? -6.749 3.607 -8.431 1.00 97.44 72 THR A C 1
ATOM 549 O O . THR A 1 72 ? -7.069 4.483 -9.236 1.00 97.44 72 THR A O 1
ATOM 552 N N . ARG A 1 73 ? -7.078 3.645 -7.128 1.00 95.44 73 ARG A N 1
ATOM 553 C CA . ARG A 1 73 ? -7.945 4.655 -6.498 1.00 95.44 73 ARG A CA 1
ATOM 554 C C . ARG A 1 73 ? -7.276 6.023 -6.331 1.00 95.44 73 ARG A C 1
ATOM 556 O O . ARG A 1 73 ? -7.817 7.017 -6.787 1.00 95.44 73 ARG A O 1
ATOM 563 N N . CYS A 1 74 ? -6.133 6.091 -5.640 1.00 96.75 74 CYS A N 1
ATOM 564 C CA . CYS A 1 74 ? -5.491 7.367 -5.266 1.00 96.75 74 CYS A CA 1
ATOM 565 C C . CYS A 1 74 ? -4.135 7.614 -5.941 1.00 96.75 74 CYS A C 1
ATOM 567 O O . CYS A 1 74 ? -3.453 8.573 -5.599 1.00 96.75 74 CYS A O 1
ATOM 569 N N . LYS A 1 75 ? -3.698 6.716 -6.834 1.00 97.81 75 LYS A N 1
ATOM 570 C CA . LYS A 1 75 ? -2.440 6.795 -7.606 1.00 97.81 75 LYS A CA 1
ATOM 571 C C . LYS A 1 75 ? -1.140 6.801 -6.788 1.00 97.81 75 LYS A C 1
ATOM 573 O O . LYS A 1 75 ? -0.048 6.790 -7.354 1.00 97.81 75 LYS A O 1
ATOM 578 N N . THR A 1 76 ? -1.219 6.718 -5.459 1.00 98.12 76 THR A N 1
ATOM 579 C CA . THR A 1 76 ? -0.042 6.563 -4.600 1.00 98.12 76 THR A CA 1
ATOM 580 C C . THR A 1 76 ? 0.729 5.298 -4.969 1.00 98.12 76 THR A C 1
ATOM 582 O O . THR A 1 76 ? 0.146 4.220 -5.114 1.00 98.12 76 THR A O 1
ATOM 585 N N . THR A 1 77 ? 2.051 5.436 -5.075 1.00 97.12 77 THR A N 1
ATOM 586 C CA . THR A 1 77 ? 2.949 4.359 -5.497 1.00 97.12 77 THR A CA 1
ATOM 587 C C . THR A 1 77 ? 3.862 3.902 -4.355 1.00 97.12 77 THR A C 1
ATOM 589 O O . THR A 1 77 ? 4.344 4.713 -3.554 1.00 97.12 77 THR A O 1
ATOM 592 N N . ARG A 1 78 ? 4.110 2.593 -4.271 1.00 95.06 78 ARG A N 1
ATOM 593 C CA . ARG A 1 78 ? 5.101 1.957 -3.393 1.00 95.06 78 ARG A CA 1
ATOM 594 C C . ARG A 1 78 ? 6.079 1.158 -4.251 1.00 95.06 78 ARG A C 1
ATOM 596 O O . ARG A 1 78 ? 5.665 0.506 -5.202 1.00 95.06 78 ARG A O 1
ATOM 603 N N . ARG A 1 79 ? 7.363 1.218 -3.908 1.00 95.06 79 ARG A N 1
ATOM 604 C CA . ARG A 1 79 ? 8.430 0.445 -4.549 1.00 95.06 79 ARG A CA 1
ATOM 605 C C . ARG A 1 79 ? 8.987 -0.530 -3.520 1.00 95.06 79 ARG A C 1
ATOM 607 O O . ARG A 1 79 ? 9.173 -0.133 -2.370 1.00 95.06 79 ARG A O 1
ATOM 614 N N . ILE A 1 80 ? 9.170 -1.779 -3.918 1.00 93.25 80 ILE A N 1
ATOM 615 C CA . ILE A 1 80 ? 9.747 -2.836 -3.090 1.00 93.25 80 ILE A CA 1
ATOM 616 C C . ILE A 1 80 ? 10.926 -3.400 -3.888 1.00 93.25 80 ILE A C 1
ATOM 618 O O . ILE A 1 80 ? 10.673 -3.833 -5.017 1.00 93.25 80 ILE A O 1
ATOM 622 N N . PRO A 1 81 ? 12.165 -3.286 -3.369 1.00 92.00 81 PRO A N 1
ATOM 623 C CA . PRO A 1 81 ? 13.333 -3.986 -3.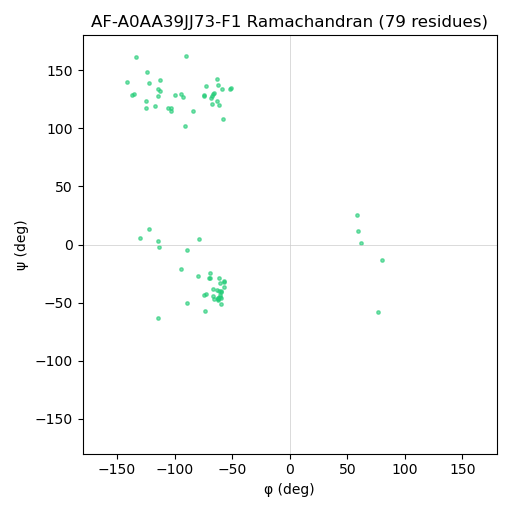902 1.00 92.00 81 PRO A CA 1
ATOM 624 C C . PRO A 1 81 ? 13.082 -5.481 -4.031 1.00 92.00 81 PRO A C 1
ATOM 626 O O . PRO A 1 81 ? 12.415 -6.031 -3.122 1.00 92.00 81 PRO A O 1
#

Nearest PDB structures (foldseek):
  2zae-assembly2_D  TM=9.188E-01  e=1.570E-05  Pyrococcus horikoshii
  1x0t-assembly1_A  TM=9.246E-01  e=4.031E-05  Pyrococcus horikoshii OT3
  6k0b-assembly1_G  TM=9.239E-01  e=9.124E-05  Methanocaldococcus jannaschii DSM 2661
  2ki7-assembly1_B  TM=8.068E-01  e=7.096E-05  Pyrococcus furiosus DSM 3638
  2k3r-assembly1_A  TM=6.237E-01  e=3.135E-05  Pyrococcus furiosus

Secondary structure (DSSP, 8-state):
----PPPPHHHHHHHHHHHHHHHHHHTTPPPPHHHHHTB-TTT--B--BTTTEEEEEEEETTTEEEEEEEETTT--EEEE-

InterPro domains:
  IPR007175 Ribonuclease P subunit, Rpr2/Snm1/Rpp21 [PF04032] (6-75)

Sequence (81 aa):
PPRRKRVTTSDLSRSYVSSMKIVSQKTVVKMDPSVKRTICKGCNTILVPGSTVTIRAKKSPSHGHLMVYTCTRCKTTRRIP

pLDDT: mean 94.13, std 6.53, range [55.88, 98.19]

Solvent-accessible surface area (backbone atoms only — not comparable to full-atom values): 4872 Å² total; per-residue (Å²): 133,85,79,82,75,87,80,49,74,69,54,52,49,23,49,54,45,49,49,51,50,51,50,30,63,74,70,70,44,83,70,57,69,72,64,57,66,34,40,39,88,78,74,32,42,66,44,42,82,87,74,36,24,49,75,43,82,38,83,28,97,91,64,62,40,29,44,35,40,32,30,67,85,79,61,49,71,48,77,42,115

=== Feature glossary ===
A reading guide for the features in this record.

Start from the sequence.

  · This is the polypeptide sequence — one letter per residue, N-terminus first. Length ranges from a few dozen residues for small domains to over a thousand for large multi-domain proteins.

Fold it, and you get atomic coordinates and the backbone conformation that goes with them.

  · Structure coordinates are given as an mmCIF _atom_site loop: one row per atom with element, residue name, chain id, sequence number, and x/y/z position in Å. Only the four main-chain atoms per residue are included here; side chains are omitted to keep the record compact.

  · Backbone dihedral angles. Every residue except chain termini has a φ (preceding-C → N → Cα → C) and a ψ (N → Cα → C → next-N). They are reported in degrees following the IUPAC sign convention. Secondary structure is essentially a statement about which (φ, ψ) basin each residue occupies.

  · The SS8 string is DSSP's per-residue secondary-structure call. α-helix (H) means an i→i+4 H-bond ladder; β-strand (E) means the residue participates in a β-sheet; 3₁₀ (G) and π (I) are tighter and wider helices; T/S are turns/bends; '-' is loop.

  · SS3 is a coarse helix/strand/coil call (letters a/b/c) made by the P-SEA algorithm from inter-Cα distances and dihedrals. It is less detailed than DSSP but needs only Cα positions.

Summarize the fold with a handful of shape descriptors and a per-residue structural alphabet.

  · Radius of gyration (Rg) is the root-mean-square distance of Cα atoms from their centroid — a single number for overall size and compactness. A globular domain of N residues has Rg ≈ 2.2·N^0.38 Å; an extended or disordered chain has a much larger Rg. The Cα contact count is the number of residue pairs whose Cα atoms are within 8 Å and are more than four positions apart in sequence — a standard proxy for tertiary packing density. The bounding box is the smallest axis-aligned box enclosing all Cα atoms.

  · The Foldseek 3Di string encodes local tertiary geometry as a 20-letter alphabet — one character per residue — derived from the relative positions of nearby Cα atoms. Unlike the amino-acid sequence, 3Di is a direct function of the 3D structure, so two proteins with the same fold have similar 3Di strings even at low sequence identity.

  · Solvent-accessible surface area (SASA) is the area in Å² traced out by the centre of a 1.4 Å probe sphere (a water molecule) rolled over the protein's van der Waals surface (Shrake–Rupley / Lee–Richards construction). Buried residues have near-zero SASA; fully exposed residues can exceed 200 Å². The total SASA scales roughly with the number of surface residues.

Ask how reliable the model is.

  · pLDDT (predicted Local Distance Difference Test) is AlphaFold's per-residue confidence score, ranging from 0 to 100. Values above 90 indicate high confidence (typically well-packed cores); 70–90 is confident; 50–70 low confidence; below 50 usually means the region is disordered or the prediction is unreliable there. AlphaFold stores pLDDT in the mmCIF B-factor column.

  · B-factor (Debye–Waller factor) reflects atomic displacement in the crystal lattice. It is an experimental observable (units Å²), 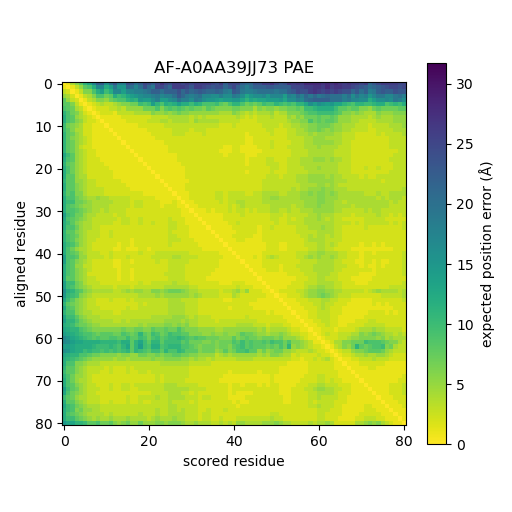not a prediction; low values mean the atom is pinned down, high values mean it moves or is heterogeneous across the crystal.

  · Predicted Aligned Error (PAE) is an AlphaFold confidence matrix: entry (i, j) is the expected error in the position of residue j, in ångströms, when the prediction is superimposed on the true structure at residue i. Low PAE within a block of residues means that block is internally rigid and well-predicted; high PAE between two blocks means their relative placement is uncertain even if each block individually is confident.

Place it in context: what it resembles, what it is annotated as, and how it looks.

  · Nearest PDB neighbors are the top structural matches found by Foldseek when searching this structure against the entire Protein Data Bank. Each hit reports a TM-score (0 to 1; >0.5 almost always implies the same fold) and an E-value. These are *structural* homologs — they may share no detectable sequence similarity.

  · Functional annotations link the protein to curated databases. InterPro entries identify conserved domains and families by matching the sequence against member-database signatures (Pfam, PROSITE, CDD, …). Gene Ontology (GO) terms describe molecular function, biological process, and cellular component in a controlled vocabulary. CATH places the structure in a hierarchical fold classification (Class/Architecture/Topology/Homologous-superfamily). The organism is the source species.

  · Three diagnostic plots accompany the record. The Cα contact map visualizes the tertiary structure as a 2D adjacency matrix (8 Å cutoff, sequence-local contacts suppressed). The Ramachandran plot shows the distribution of backbone (φ, ψ) torsions, with points in the α and β basins reflecting secondary structure content. The PAE plot shows AlphaFold's inter-residue confidence as a color matrix.

  · Six rendered views show the 3D structure from the faces of a cube — i.e. along ±x, ±y, ±z. Rendering representation is drawn randomly per protein from cartoon (secondary-structure ribbons), sticks (backbone bonds), or molecular surface; coloring is either N→C rainbow (blue at the N-terminus through red at the C-terminus) or one color per chain.